Protein AF-A0A7V3XG41-F1 (afdb_monomer_lite)

pLDDT: mean 73.14, std 15.07, range [38.59, 90.69]

Secondary structure (DSSP, 8-state):
-EEEEEEEESTTS-EEEEEEEESSSTT-EEE-SS-BSSHHHHHHHHHHHHHHHHHHH--SS--S---

Radius of gyration: 13.6 Å; chains: 1; bounding box: 29×17×43 Å

Foldseek 3Di:
DKDKDKDQDDPVSQKIWMWIDDPVPVPDIDILVDIHSDPVVRVVSVCVVVLVVVVVVDPDDDDPPPD

Sequence (67 aa):
MVRIEFVPVGRNRREWMWKARDESKVNTITISGQRFDSLGEAVRDAREQIDGLAARDDGGDGGPFAA

Structure (mmCIF, N/CA/C/O backbone):
data_AF-A0A7V3XG41-F1
#
_entry.id   AF-A0A7V3XG41-F1
#
loop_
_atom_site.group_PDB
_atom_site.id
_atom_site.type_symbol
_atom_site.label_atom_id
_atom_site.label_alt_id
_atom_site.label_comp_id
_atom_site.label_asym_id
_atom_site.label_entity_id
_atom_site.label_seq_id
_atom_site.pdbx_PDB_ins_code
_atom_site.Cartn_x
_atom_site.Cartn_y
_atom_site.Cartn_z
_atom_site.occupancy
_atom_site.B_iso_or_equiv
_atom_site.auth_seq_id
_atom_site.auth_comp_id
_atom_site.auth_asym_id
_atom_site.auth_atom_id
_atom_site.pdbx_PDB_model_num
ATOM 1 N N . MET A 1 1 ? 12.675 -7.845 -9.089 1.00 64.50 1 MET A N 1
ATOM 2 C CA . MET A 1 1 ? 11.466 -8.566 -8.606 1.00 64.50 1 MET A CA 1
ATOM 3 C C . MET A 1 1 ? 10.881 -7.720 -7.500 1.00 64.50 1 MET A C 1
ATOM 5 O O . MET A 1 1 ? 11.591 -7.406 -6.550 1.00 64.50 1 MET A O 1
ATOM 9 N N . VAL A 1 2 ? 9.627 -7.300 -7.661 1.00 73.75 2 VAL A N 1
ATOM 10 C CA . VAL A 1 2 ? 8.999 -6.324 -6.767 1.00 73.75 2 VAL A CA 1
ATOM 11 C C . VAL A 1 2 ? 8.143 -7.050 -5.737 1.00 73.75 2 VAL A C 1
ATOM 13 O O . VAL A 1 2 ? 7.226 -7.790 -6.090 1.00 73.75 2 VAL A O 1
ATOM 16 N N . ARG A 1 3 ? 8.426 -6.826 -4.454 1.00 81.69 3 ARG A N 1
ATOM 17 C CA . ARG A 1 3 ? 7.641 -7.345 -3.335 1.00 81.69 3 ARG A CA 1
ATOM 18 C C . ARG A 1 3 ? 6.770 -6.246 -2.748 1.00 81.69 3 ARG A C 1
ATOM 20 O O . ARG A 1 3 ? 7.275 -5.202 -2.348 1.00 81.69 3 ARG A O 1
ATOM 27 N N . ILE A 1 4 ? 5.473 -6.509 -2.642 1.00 85.00 4 ILE A N 1
ATOM 28 C CA . ILE A 1 4 ? 4.494 -5.577 -2.072 1.00 85.00 4 ILE A CA 1
ATOM 29 C C . ILE A 1 4 ? 4.166 -6.003 -0.649 1.00 85.00 4 ILE A C 1
ATOM 31 O O . ILE A 1 4 ? 3.877 -7.171 -0.398 1.00 85.00 4 ILE A O 1
ATOM 35 N N . GLU A 1 5 ? 4.175 -5.051 0.274 1.00 88.00 5 GLU A N 1
ATOM 36 C CA . GLU A 1 5 ? 3.744 -5.244 1.651 1.00 88.00 5 GLU A CA 1
ATOM 37 C C . GLU A 1 5 ? 2.631 -4.253 1.999 1.00 88.00 5 GLU A C 1
ATOM 39 O O . GLU A 1 5 ? 2.780 -3.043 1.824 1.00 88.00 5 GLU A O 1
ATOM 44 N N . PHE A 1 6 ? 1.516 -4.779 2.508 1.00 88.94 6 PHE A N 1
ATOM 45 C CA . PHE A 1 6 ? 0.365 -4.002 2.963 1.00 88.94 6 PHE A CA 1
ATOM 46 C C . PHE A 1 6 ? 0.420 -3.870 4.482 1.00 88.94 6 PHE A C 1
ATOM 48 O O . PHE A 1 6 ? 0.439 -4.8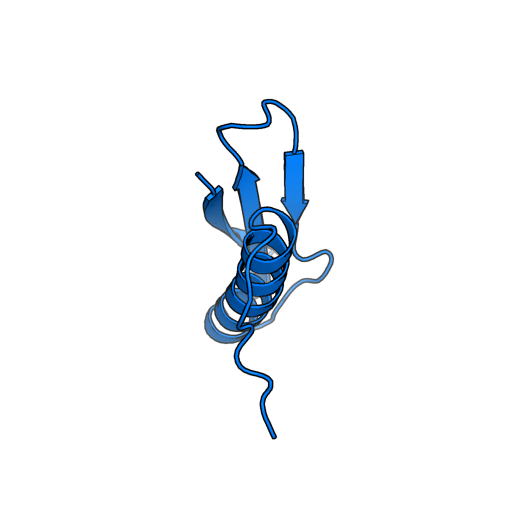68 5.201 1.00 88.94 6 PHE A O 1
ATOM 55 N N . VAL A 1 7 ? 0.448 -2.635 4.968 1.00 87.62 7 VAL A N 1
ATOM 56 C CA . VAL A 1 7 ? 0.553 -2.302 6.386 1.00 87.62 7 VAL A CA 1
ATOM 57 C C . VAL A 1 7 ? -0.693 -1.540 6.843 1.00 87.62 7 VAL A C 1
ATOM 59 O O . VAL A 1 7 ? -1.025 -0.505 6.260 1.00 87.62 7 VAL A O 1
ATOM 62 N N . PRO A 1 8 ? -1.396 -2.013 7.888 1.00 87.62 8 PRO A N 1
ATOM 63 C CA . PRO A 1 8 ? -2.460 -1.235 8.501 1.00 87.62 8 PRO A CA 1
ATOM 64 C C . PRO A 1 8 ? -1.841 -0.044 9.243 1.00 87.62 8 PRO A C 1
ATOM 66 O O . PRO A 1 8 ? -0.951 -0.208 10.081 1.00 87.62 8 PRO A O 1
ATOM 69 N N . VAL A 1 9 ? -2.311 1.157 8.935 1.00 80.81 9 VAL A N 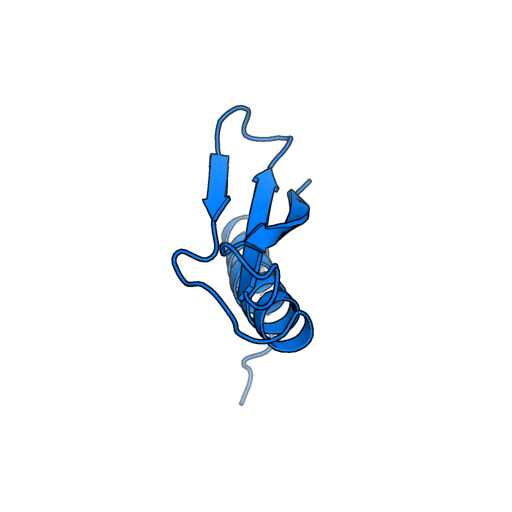1
ATOM 70 C CA . VAL A 1 9 ? -1.880 2.421 9.536 1.00 80.81 9 VAL A CA 1
ATOM 71 C C . VAL A 1 9 ? -3.024 3.041 10.348 1.00 80.81 9 VAL A C 1
ATOM 73 O O . VAL A 1 9 ? -4.174 2.602 10.298 1.00 80.81 9 VAL A O 1
ATOM 76 N N . GLY A 1 10 ? -2.694 4.022 11.186 1.00 75.44 10 GLY A N 1
ATOM 77 C CA . GLY A 1 10 ? -3.672 4.700 12.039 1.00 75.44 10 GLY A CA 1
ATOM 78 C C . GLY A 1 10 ? -3.860 4.065 13.420 1.00 75.44 10 GLY A C 1
ATOM 79 O O . GLY A 1 10 ? -3.688 2.863 13.627 1.00 75.44 10 GLY A O 1
ATOM 80 N N . ARG A 1 11 ? -4.249 4.891 14.404 1.00 70.69 11 ARG A N 1
ATOM 81 C CA . ARG A 1 11 ? -4.439 4.466 15.810 1.00 70.69 11 ARG A CA 1
ATOM 82 C C . ARG A 1 11 ? -5.528 3.397 15.987 1.00 70.69 11 ARG A C 1
ATOM 84 O O . ARG A 1 11 ? -5.490 2.674 16.973 1.00 70.69 11 ARG A O 1
ATOM 91 N N . ASN A 1 12 ? -6.461 3.282 15.038 1.00 74.44 12 ASN A N 1
ATOM 92 C CA . ASN A 1 12 ? -7.541 2.287 15.039 1.00 74.44 12 ASN A CA 1
ATOM 93 C C . ASN A 1 12 ? -7.345 1.151 14.010 1.00 74.44 12 ASN A C 1
ATOM 95 O O . ASN A 1 12 ? -8.273 0.370 13.821 1.00 74.44 12 ASN A O 1
ATOM 99 N N . ARG A 1 13 ? -6.188 1.057 13.321 1.00 69.06 13 ARG A N 1
ATOM 100 C CA . ARG A 1 13 ? -5.931 0.080 12.229 1.00 69.06 13 ARG A CA 1
ATOM 101 C C . ARG A 1 13 ? -7.043 0.014 11.167 1.00 69.06 13 ARG A C 1
ATOM 103 O O . ARG A 1 13 ? -7.302 -1.037 10.586 1.00 69.06 13 ARG A O 1
ATOM 110 N N . ARG A 1 14 ? -7.736 1.131 10.958 1.00 79.44 14 ARG A N 1
ATOM 111 C CA . ARG A 1 14 ? -8.780 1.274 9.937 1.00 79.44 14 ARG A CA 1
ATOM 112 C C . ARG A 1 14 ? -8.222 1.776 8.617 1.00 79.44 14 ARG A C 1
ATOM 114 O O . ARG A 1 14 ? -8.882 1.629 7.606 1.00 79.44 14 ARG A O 1
ATOM 121 N N . GLU A 1 15 ? -7.025 2.343 8.641 1.00 87.44 15 GLU A N 1
ATOM 122 C CA . GLU A 1 15 ? -6.363 2.838 7.450 1.00 87.44 15 GLU A CA 1
ATOM 123 C C . GLU A 1 15 ? -5.344 1.792 6.972 1.00 87.44 15 GLU A C 1
ATOM 125 O O . GLU A 1 15 ? -4.801 1.011 7.756 1.00 87.44 15 GLU A O 1
ATOM 130 N N . TRP A 1 16 ? -5.056 1.788 5.682 1.00 90.69 16 TRP A N 1
ATOM 131 C CA . TRP A 1 16 ? -4.160 0.871 5.001 1.00 90.69 16 TRP A CA 1
ATOM 132 C C . TRP A 1 16 ? -3.179 1.659 4.149 1.00 90.69 16 TRP A C 1
ATOM 134 O O . TRP A 1 16 ? -3.518 2.667 3.536 1.00 90.69 16 TRP A O 1
ATOM 144 N N . MET A 1 17 ? -1.942 1.192 4.104 1.00 89.44 17 MET A N 1
ATOM 145 C CA . MET A 1 17 ? -0.903 1.723 3.235 1.00 89.44 17 MET A CA 1
ATOM 146 C C . MET A 1 17 ? -0.147 0.550 2.632 1.00 89.44 17 MET A C 1
ATOM 148 O O . MET A 1 17 ? -0.032 -0.508 3.251 1.00 89.44 17 MET A O 1
ATOM 152 N N . TRP A 1 18 ? 0.368 0.718 1.423 1.00 89.81 18 TRP A N 1
ATOM 153 C CA . TRP A 1 18 ? 1.186 -0.300 0.784 1.00 89.81 18 TRP A CA 1
ATOM 154 C C . TRP A 1 18 ? 2.564 0.260 0.452 1.00 89.81 18 TRP A C 1
ATOM 156 O O . TRP A 1 18 ? 2.740 1.459 0.216 1.00 89.81 18 TRP A O 1
ATOM 166 N N . LYS A 1 19 ? 3.554 -0.628 0.475 1.00 88.00 19 LYS A N 1
ATOM 167 C CA . LYS A 1 19 ? 4.929 -0.343 0.078 1.00 88.00 19 LYS A CA 1
ATOM 168 C C . LYS A 1 19 ? 5.428 -1.450 -0.836 1.00 88.00 19 LYS A C 1
ATOM 170 O O . LYS A 1 19 ? 5.351 -2.625 -0.492 1.00 88.00 19 LYS A O 1
ATOM 175 N N . ALA A 1 20 ? 5.921 -1.078 -2.002 1.00 85.4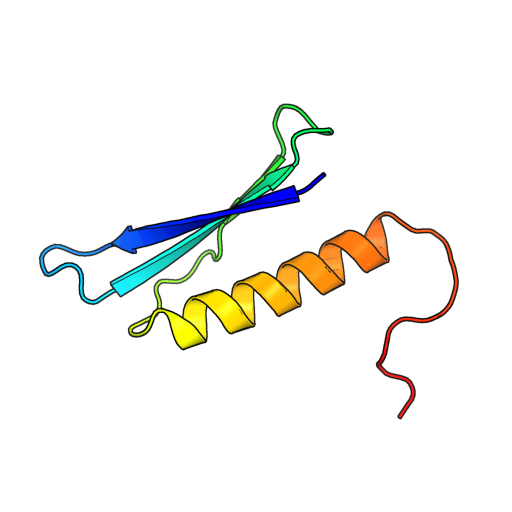4 20 ALA A N 1
ATOM 176 C CA . ALA A 1 20 ? 6.609 -1.957 -2.922 1.00 85.44 20 ALA A CA 1
ATOM 177 C C . ALA A 1 20 ? 8.114 -1.783 -2.747 1.00 85.44 20 ALA A C 1
ATOM 179 O O . ALA A 1 20 ? 8.635 -0.674 -2.808 1.00 85.44 20 ALA A O 1
ATOM 180 N N . ARG A 1 21 ? 8.820 -2.884 -2.530 1.00 80.94 21 ARG A N 1
ATOM 181 C CA . ARG A 1 21 ? 10.275 -2.940 -2.508 1.00 80.94 21 ARG A CA 1
ATOM 182 C C . ARG A 1 21 ? 10.729 -3.694 -3.739 1.00 80.94 21 ARG A C 1
ATOM 184 O O . ARG A 1 21 ? 10.335 -4.844 -3.911 1.00 80.94 21 ARG A O 1
ATOM 191 N N . ASP A 1 22 ? 11.573 -3.081 -4.554 1.00 74.00 22 ASP A N 1
ATOM 192 C CA . ASP A 1 22 ? 12.274 -3.841 -5.578 1.00 74.00 22 ASP A CA 1
ATOM 193 C C . ASP A 1 22 ? 13.534 -4.471 -4.971 1.00 74.00 22 ASP A C 1
ATOM 195 O O . ASP A 1 22 ? 14.379 -3.788 -4.393 1.00 74.00 22 ASP A O 1
ATOM 199 N N . GLU A 1 23 ? 13.635 -5.798 -5.040 1.00 65.44 23 GLU A N 1
ATOM 200 C CA . GLU A 1 23 ? 14.791 -6.535 -4.511 1.00 65.44 23 GLU A CA 1
ATOM 201 C C . GLU A 1 23 ? 16.022 -6.415 -5.423 1.00 65.44 23 GLU A C 1
ATOM 203 O O . GLU A 1 23 ? 17.143 -6.661 -4.982 1.00 65.44 23 GLU A O 1
ATOM 208 N N . SER A 1 24 ? 15.833 -6.004 -6.681 1.00 65.06 24 SER A N 1
ATOM 209 C CA . SER A 1 24 ? 16.906 -5.858 -7.670 1.00 65.06 24 SER A CA 1
ATOM 210 C C . SER A 1 24 ? 17.600 -4.493 -7.569 1.00 65.06 24 SER A C 1
ATOM 212 O O . SER A 1 24 ? 18.810 -4.391 -7.767 1.00 65.06 24 SER A O 1
ATOM 214 N N . LYS A 1 25 ? 16.868 -3.446 -7.185 1.00 63.69 25 LYS A N 1
ATOM 215 C CA . LYS A 1 25 ? 17.375 -2.103 -6.901 1.00 63.69 25 LYS A CA 1
ATOM 216 C C . LYS A 1 25 ? 17.389 -1.923 -5.387 1.00 63.69 25 LYS A C 1
ATOM 218 O O . LYS A 1 25 ? 16.437 -1.408 -4.817 1.00 63.69 25 LYS A O 1
ATOM 223 N N . VAL A 1 26 ? 18.489 -2.338 -4.747 1.00 57.41 26 VAL A N 1
ATOM 224 C CA . VAL A 1 26 ? 18.760 -2.407 -3.286 1.00 57.41 26 VAL A CA 1
ATOM 225 C C . VAL A 1 26 ? 18.251 -1.233 -2.411 1.00 57.41 26 VAL A C 1
ATOM 227 O O . VAL A 1 26 ? 18.172 -1.389 -1.194 1.00 57.41 26 VAL A O 1
ATOM 230 N N . ASN A 1 27 ? 17.826 -0.097 -2.976 1.00 58.44 27 ASN A N 1
ATOM 231 C CA . ASN A 1 27 ? 17.255 1.039 -2.245 1.00 58.44 27 ASN A CA 1
ATOM 232 C C . ASN A 1 27 ? 15.959 1.647 -2.822 1.00 58.44 27 ASN A C 1
ATOM 234 O O . ASN A 1 27 ? 15.541 2.708 -2.361 1.00 58.44 27 ASN A O 1
ATOM 238 N N . THR A 1 28 ? 15.291 1.021 -3.794 1.00 68.12 28 THR A N 1
ATOM 239 C CA . THR A 1 28 ? 14.039 1.572 -4.334 1.00 68.12 28 THR A CA 1
ATOM 240 C C . THR A 1 28 ? 12.840 0.980 -3.604 1.00 68.12 28 THR A C 1
ATOM 242 O O . THR A 1 28 ? 12.462 -0.177 -3.797 1.00 68.12 28 THR A O 1
ATOM 245 N N . ILE A 1 29 ? 12.248 1.800 -2.737 1.00 73.62 29 ILE A N 1
ATOM 246 C CA . ILE A 1 29 ? 11.008 1.494 -2.031 1.00 73.62 29 ILE A CA 1
ATOM 247 C C . ILE A 1 29 ? 9.971 2.518 -2.487 1.00 73.62 29 ILE A C 1
ATOM 249 O O . ILE A 1 29 ? 10.091 3.704 -2.184 1.00 73.62 29 ILE A O 1
ATOM 253 N N . THR A 1 30 ? 8.964 2.060 -3.219 1.00 80.44 30 THR A N 1
ATOM 254 C CA . THR A 1 30 ? 7.807 2.868 -3.607 1.00 80.44 30 THR A CA 1
ATOM 255 C C . THR A 1 30 ? 6.737 2.713 -2.535 1.00 80.44 30 THR A C 1
ATOM 257 O O . THR A 1 30 ? 6.406 1.600 -2.143 1.00 80.44 30 THR A O 1
ATOM 260 N N . ILE A 1 31 ? 6.193 3.815 -2.034 1.00 84.25 31 ILE A N 1
ATOM 261 C CA . ILE A 1 31 ? 5.104 3.830 -1.049 1.00 84.25 31 ILE A CA 1
ATOM 262 C C . ILE A 1 31 ? 3.905 4.525 -1.684 1.00 84.25 31 ILE A C 1
ATOM 264 O O . ILE A 1 31 ? 4.089 5.490 -2.420 1.00 84.25 31 ILE A O 1
ATOM 268 N N . SER A 1 32 ? 2.690 4.077 -1.359 1.00 81.56 32 SER A N 1
ATOM 269 C CA . SER A 1 32 ? 1.439 4.623 -1.910 1.00 81.56 32 SER A CA 1
ATOM 270 C C . SER A 1 32 ? 1.246 6.127 -1.712 1.00 81.56 32 SER A C 1
ATOM 272 O O . SER A 1 32 ? 0.387 6.728 -2.345 1.00 81.56 32 SER A O 1
ATOM 274 N N . GLY A 1 33 ? 1.999 6.749 -0.798 1.00 79.69 33 GLY A N 1
ATOM 275 C CA . GLY A 1 33 ? 1.962 8.182 -0.487 1.00 79.69 33 GLY A CA 1
ATOM 276 C C . GLY A 1 33 ? 0.691 8.630 0.245 1.00 79.69 33 GLY A C 1
ATOM 277 O O . GLY A 1 33 ? 0.727 9.596 1.002 1.00 79.69 33 GLY A O 1
ATOM 278 N N . GLN A 1 34 ? -0.402 7.885 0.089 1.00 82.12 34 GLN A N 1
ATOM 279 C CA . GLN A 1 34 ? -1.710 8.111 0.689 1.00 82.12 34 GLN A CA 1
ATOM 280 C C . GLN A 1 34 ? -2.147 6.926 1.556 1.00 82.12 34 GLN A C 1
ATOM 282 O O . GLN A 1 34 ? -1.660 5.805 1.405 1.00 82.12 34 GLN A O 1
ATOM 287 N N . ARG A 1 35 ? -3.059 7.188 2.491 1.00 86.19 35 ARG A N 1
ATOM 288 C CA . ARG A 1 35 ? -3.666 6.170 3.352 1.00 86.19 35 ARG A CA 1
ATOM 289 C C . ARG 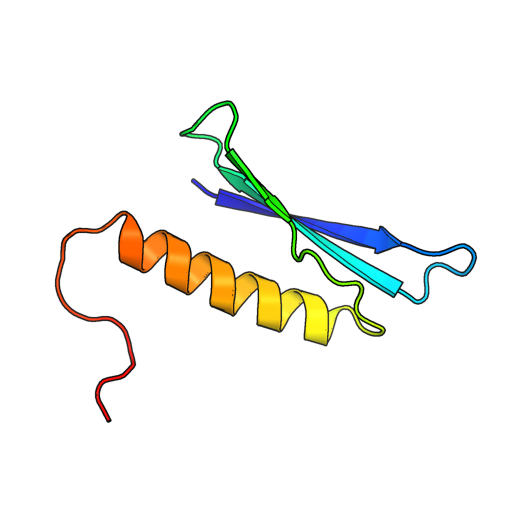A 1 35 ? -5.057 5.869 2.817 1.00 86.19 35 ARG A C 1
ATOM 291 O O . ARG A 1 35 ? -5.783 6.799 2.492 1.00 86.19 35 ARG A O 1
ATOM 298 N N . PHE A 1 36 ? -5.399 4.595 2.751 1.00 87.50 36 PHE A N 1
ATOM 299 C CA . PHE A 1 36 ? -6.681 4.115 2.252 1.00 87.50 36 PHE A CA 1
ATOM 300 C C . PHE A 1 36 ? -7.546 3.620 3.400 1.00 87.50 36 PHE A C 1
ATOM 302 O O . PHE A 1 36 ? -7.037 2.979 4.312 1.00 87.50 36 PHE A O 1
ATOM 309 N N . ASP A 1 37 ? -8.851 3.836 3.342 1.00 84.94 37 ASP A N 1
ATOM 310 C CA . ASP A 1 37 ? -9.782 3.333 4.355 1.00 84.94 37 ASP A CA 1
ATOM 311 C C . ASP A 1 37 ? -10.042 1.819 4.215 1.00 84.94 37 ASP A C 1
ATOM 313 O O . ASP A 1 37 ? -10.489 1.165 5.159 1.00 84.94 37 ASP A O 1
ATOM 317 N N . SER A 1 38 ? -9.721 1.230 3.054 1.00 85.19 38 SER A N 1
ATOM 318 C CA . SER A 1 38 ? -9.874 -0.206 2.787 1.00 85.19 38 SER A CA 1
ATOM 319 C C . SER A 1 38 ? -8.636 -0.851 2.157 1.00 85.19 38 SER A C 1
ATOM 321 O O . SER A 1 38 ? -7.993 -0.290 1.269 1.00 85.19 38 SER A O 1
ATOM 323 N N . LEU A 1 39 ? -8.364 -2.112 2.525 1.00 85.88 39 LEU A N 1
ATOM 324 C CA . LEU A 1 39 ? -7.309 -2.927 1.901 1.00 85.88 39 LEU A CA 1
ATOM 325 C C . LEU A 1 39 ? -7.505 -3.057 0.380 1.00 85.88 39 LEU A C 1
ATOM 327 O O . LEU A 1 39 ? -6.533 -3.031 -0.364 1.00 85.88 39 LEU A O 1
ATOM 331 N N . GLY A 1 40 ? -8.749 -3.175 -0.094 1.00 87.69 40 GLY A N 1
ATOM 332 C CA . GLY A 1 40 ? -9.043 -3.306 -1.526 1.00 87.69 40 GLY A CA 1
ATOM 333 C C . GLY A 1 40 ? -8.635 -2.082 -2.352 1.00 87.69 40 GLY A C 1
ATOM 334 O O . GLY A 1 40 ? -8.148 -2.240 -3.469 1.00 87.69 40 GLY A O 1
ATOM 335 N N . GLU A 1 41 ? -8.775 -0.878 -1.793 1.00 88.50 41 GLU A N 1
ATOM 336 C CA . GLU A 1 41 ? -8.329 0.366 -2.432 1.00 88.50 41 GLU A CA 1
ATOM 337 C C . GLU A 1 41 ? -6.802 0.427 -2.481 1.00 88.50 41 GLU A C 1
ATOM 339 O O . GLU A 1 41 ? -6.229 0.660 -3.543 1.00 88.50 41 GLU A O 1
ATOM 344 N N . ALA A 1 42 ? -6.143 0.084 -1.368 1.00 88.19 42 ALA A N 1
ATOM 345 C CA . ALA A 1 42 ? -4.688 -0.008 -1.310 1.00 88.19 42 ALA A CA 1
ATOM 346 C C . ALA A 1 42 ? -4.129 -1.019 -2.326 1.00 88.19 42 ALA A C 1
ATOM 348 O O . ALA A 1 42 ? -3.128 -0.750 -2.981 1.00 88.19 42 ALA A O 1
ATOM 349 N N . VAL A 1 43 ? -4.769 -2.180 -2.488 1.00 87.94 43 VAL A N 1
ATOM 350 C CA . VAL A 1 43 ? -4.352 -3.205 -3.461 1.00 87.94 43 VAL A CA 1
ATOM 351 C C . VAL A 1 43 ? -4.525 -2.724 -4.903 1.00 87.94 43 VAL A C 1
ATOM 353 O O . VAL A 1 43 ? -3.666 -3.015 -5.735 1.00 87.94 43 VAL A O 1
ATOM 356 N N . ARG A 1 44 ? -5.611 -2.005 -5.213 1.00 88.75 44 ARG A N 1
ATOM 357 C CA . ARG A 1 44 ? -5.843 -1.454 -6.556 1.00 88.75 44 ARG A CA 1
ATOM 358 C C . ARG A 1 44 ? -4.767 -0.444 -6.938 1.00 88.75 44 ARG A C 1
ATOM 360 O O . ARG A 1 44 ? -4.111 -0.644 -7.954 1.00 88.75 44 ARG A O 1
ATOM 367 N N . ASP A 1 45 ? -4.515 0.531 -6.070 1.00 87.06 45 ASP A N 1
ATOM 368 C CA . ASP A 1 45 ? -3.479 1.547 -6.282 1.00 87.06 45 ASP A CA 1
ATOM 369 C C . ASP A 1 45 ? -2.075 0.922 -6.391 1.00 87.06 45 ASP A C 1
ATOM 371 O O . ASP A 1 45 ? -1.316 1.253 -7.301 1.00 87.06 45 ASP A O 1
ATOM 375 N N . ALA A 1 46 ? -1.756 -0.060 -5.534 1.00 85.19 46 ALA A N 1
ATOM 376 C CA . ALA A 1 46 ? -0.499 -0.808 -5.612 1.00 85.19 46 ALA A CA 1
ATOM 377 C C . ALA A 1 46 ? -0.313 -1.476 -6.965 1.00 85.19 46 ALA A C 1
ATOM 379 O O . ALA A 1 46 ? 0.764 -1.419 -7.554 1.00 85.19 46 ALA A O 1
ATOM 380 N N . ARG A 1 47 ? -1.370 -2.118 -7.459 1.00 83.19 47 ARG A N 1
ATOM 381 C CA . ARG A 1 47 ? -1.328 -2.818 -8.732 1.00 83.19 47 ARG A CA 1
ATOM 382 C C . ARG A 1 47 ? -1.163 -1.845 -9.892 1.00 83.19 47 ARG A C 1
ATOM 384 O O . ARG A 1 47 ? -0.337 -2.124 -10.746 1.00 83.19 47 ARG A O 1
ATOM 391 N N . GLU A 1 48 ? -1.865 -0.715 -9.893 1.00 84.00 48 GLU A N 1
ATOM 392 C CA . GLU A 1 48 ? -1.720 0.321 -10.926 1.00 84.00 48 GLU A CA 1
ATOM 393 C C . GLU A 1 48 ? -0.306 0.920 -10.949 1.00 84.00 48 GLU A C 1
ATOM 395 O O . GLU A 1 48 ? 0.309 1.023 -12.010 1.00 84.00 48 GLU A O 1
ATOM 400 N N . GLN A 1 49 ? 0.262 1.250 -9.784 1.00 79.50 49 GLN A N 1
ATOM 401 C CA . GLN A 1 49 ? 1.614 1.808 -9.719 1.00 79.50 49 GLN A CA 1
ATOM 402 C C . GLN A 1 49 ? 2.705 0.799 -10.087 1.00 79.50 49 GLN A C 1
ATOM 404 O O . GLN A 1 49 ? 3.731 1.188 -10.639 1.00 79.50 49 GLN A O 1
ATOM 409 N N . ILE A 1 50 ? 2.513 -0.486 -9.784 1.00 75.19 50 ILE A N 1
ATOM 410 C CA . ILE A 1 50 ? 3.499 -1.535 -10.079 1.00 75.19 50 ILE A CA 1
ATOM 411 C C . ILE A 1 50 ? 3.404 -2.006 -11.517 1.00 75.19 50 ILE A C 1
ATOM 413 O O . ILE A 1 50 ? 4.445 -2.232 -12.121 1.00 75.19 50 ILE A O 1
ATOM 417 N N . ASP A 1 51 ? 2.199 -2.110 -12.071 1.00 70.81 51 ASP A N 1
ATOM 418 C CA . ASP A 1 51 ? 1.993 -2.329 -13.502 1.00 70.81 51 ASP A CA 1
ATOM 419 C C . ASP A 1 51 ? 2.666 -1.201 -14.301 1.00 70.81 51 ASP A C 1
ATOM 421 O O . ASP A 1 51 ? 3.492 -1.462 -15.175 1.00 70.81 51 ASP A O 1
ATOM 425 N N . GLY A 1 52 ? 2.476 0.053 -13.872 1.00 62.94 52 GLY A N 1
ATOM 426 C CA . GLY A 1 52 ? 3.182 1.210 -14.425 1.00 62.94 52 GLY A CA 1
ATOM 427 C C . GLY A 1 52 ? 4.702 1.217 -14.192 1.00 62.94 52 GLY A C 1
ATOM 428 O O . GLY A 1 52 ? 5.429 1.815 -14.983 1.00 62.94 52 GLY A O 1
ATOM 429 N N . LEU A 1 53 ? 5.210 0.564 -13.138 1.00 60.72 53 LEU A N 1
ATOM 430 C CA . LEU A 1 53 ? 6.653 0.422 -12.883 1.00 60.72 53 LEU A CA 1
ATOM 431 C C . LEU A 1 53 ? 7.277 -0.698 -13.725 1.00 60.72 53 LEU A C 1
ATOM 433 O O . LEU A 1 53 ? 8.383 -0.529 -14.228 1.00 60.72 53 LEU A O 1
ATOM 437 N N . ALA A 1 54 ? 6.570 -1.819 -13.883 1.00 57.22 54 ALA A N 1
ATOM 438 C CA . ALA A 1 54 ? 6.978 -2.952 -14.706 1.00 57.22 54 ALA A CA 1
ATOM 439 C C . ALA A 1 54 ? 6.991 -2.569 -16.192 1.00 57.22 54 ALA A C 1
ATOM 441 O O . ALA A 1 54 ? 7.984 -2.803 -16.874 1.00 57.22 54 ALA A O 1
ATOM 442 N N . ALA A 1 55 ? 5.961 -1.856 -16.658 1.00 53.66 55 ALA A N 1
ATOM 443 C CA . ALA A 1 55 ? 5.898 -1.318 -18.017 1.00 53.66 55 ALA A CA 1
ATOM 444 C C . ALA A 1 55 ? 7.007 -0.296 -18.33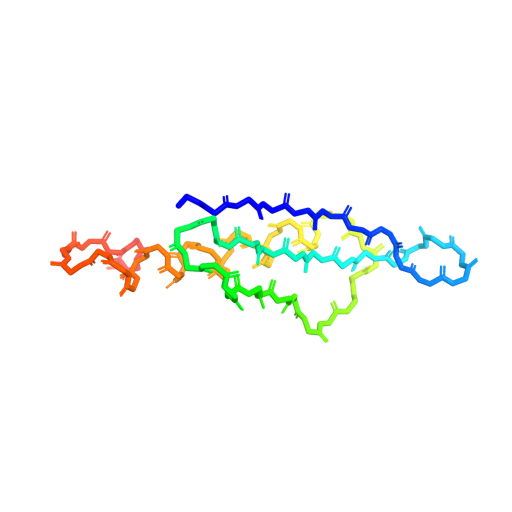2 1.00 53.66 55 ALA A C 1
ATOM 446 O O . ALA A 1 55 ? 7.241 0.028 -19.493 1.00 53.66 55 ALA A O 1
ATOM 447 N N . ARG A 1 56 ? 7.680 0.252 -17.310 1.00 50.78 56 ARG A N 1
ATOM 448 C CA . ARG A 1 56 ? 8.752 1.244 -17.470 1.00 50.78 56 ARG A CA 1
ATOM 449 C C . ARG A 1 56 ? 10.157 0.636 -17.428 1.00 50.78 56 ARG A C 1
ATOM 451 O O . ARG A 1 56 ? 11.098 1.319 -17.826 1.00 50.78 56 ARG A O 1
ATOM 458 N N . ASP A 1 57 ? 10.300 -0.596 -16.937 1.00 50.72 57 ASP A N 1
ATOM 459 C CA . ASP A 1 57 ? 11.579 -1.327 -16.884 1.00 50.72 57 ASP A CA 1
ATOM 460 C C . ASP A 1 57 ? 11.737 -2.288 -18.084 1.00 50.72 57 ASP A C 1
ATOM 462 O O . ASP A 1 57 ? 12.863 -2.573 -18.486 1.00 50.72 57 ASP A O 1
ATOM 466 N N . ASP A 1 58 ? 10.634 -2.688 -18.732 1.00 47.75 58 ASP A N 1
ATOM 467 C CA . ASP A 1 58 ? 10.638 -3.405 -20.013 1.00 47.75 58 ASP A CA 1
ATOM 468 C C . ASP A 1 58 ? 10.480 -2.429 -21.192 1.00 47.75 58 ASP A C 1
ATOM 470 O O . ASP A 1 58 ? 9.395 -1.945 -21.508 1.00 47.75 58 ASP A O 1
ATOM 474 N N . GLY A 1 59 ? 11.583 -2.140 -21.885 1.00 52.44 59 GLY A N 1
ATOM 475 C CA . GLY A 1 59 ? 11.582 -1.457 -23.181 1.00 52.44 59 GLY A CA 1
ATOM 476 C C . GLY A 1 59 ? 10.998 -2.321 -24.306 1.00 52.44 59 GLY A C 1
ATOM 477 O O . GLY A 1 59 ? 11.701 -2.614 -25.271 1.00 52.44 59 GLY A O 1
ATOM 478 N N . GLY A 1 60 ? 9.732 -2.725 -24.201 1.00 44.47 60 GLY A N 1
ATOM 479 C CA . GLY A 1 60 ? 9.067 -3.593 -25.168 1.00 44.47 60 GLY A CA 1
ATOM 480 C C . GLY A 1 60 ? 7.548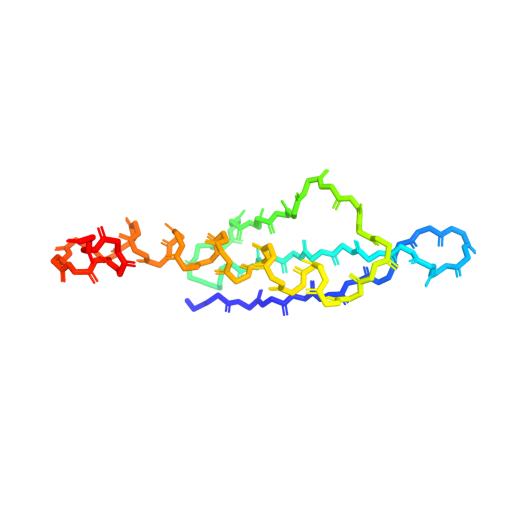 -3.446 -25.139 1.00 44.47 60 GLY A C 1
ATOM 481 O O . GLY A 1 60 ? 6.895 -3.945 -24.236 1.00 44.47 60 GLY A O 1
ATOM 482 N N . ASP A 1 61 ? 7.029 -2.733 -26.139 1.00 54.84 61 ASP A N 1
ATOM 483 C CA . ASP A 1 61 ? 5.770 -2.990 -26.855 1.00 54.84 61 ASP A CA 1
ATOM 484 C C . ASP A 1 61 ? 4.614 -3.666 -26.072 1.00 54.84 61 ASP A C 1
ATOM 486 O O . ASP A 1 61 ? 4.600 -4.880 -25.881 1.00 54.84 61 ASP A O 1
ATOM 490 N N . GLY A 1 62 ? 3.588 -2.884 -25.698 1.00 48.56 62 GLY A N 1
ATOM 491 C CA . GLY A 1 62 ? 2.262 -3.424 -25.346 1.00 48.56 62 GLY A CA 1
ATOM 492 C C . GLY A 1 62 ? 1.781 -3.219 -23.905 1.00 48.56 62 GLY A C 1
ATOM 493 O O . GLY A 1 62 ? 1.427 -4.180 -23.228 1.00 48.56 62 GLY A O 1
ATOM 494 N N . GLY A 1 63 ? 1.682 -1.973 -23.433 1.00 40.78 63 GLY A N 1
ATOM 495 C CA . GLY A 1 63 ? 0.864 -1.665 -22.249 1.00 40.78 63 GLY A CA 1
ATOM 496 C C . GLY A 1 63 ? -0.641 -1.719 -22.586 1.00 40.78 63 GLY A C 1
ATOM 497 O O . GLY A 1 63 ? -1.023 -1.221 -23.649 1.00 40.78 63 GLY A O 1
ATOM 498 N N . PRO A 1 64 ? -1.522 -2.277 -21.727 1.00 55.97 64 PRO A N 1
ATOM 499 C CA . PRO A 1 64 ? -2.957 -2.450 -21.992 1.00 55.97 64 PRO A CA 1
ATOM 500 C C . PRO A 1 64 ? -3.765 -1.143 -21.853 1.00 55.97 64 PRO A C 1
ATOM 502 O O . PRO A 1 64 ? -4.746 -1.065 -21.116 1.00 55.97 64 PRO A O 1
ATOM 505 N N . PHE A 1 65 ? -3.367 -0.119 -22.607 1.00 52.25 65 PHE A N 1
ATOM 506 C CA . PHE A 1 65 ? -4.182 1.056 -22.921 1.00 52.25 65 PHE A CA 1
ATOM 507 C C . PHE A 1 65 ? -4.335 1.223 -24.444 1.00 52.25 65 PHE A C 1
ATOM 509 O O . PHE A 1 65 ? -4.378 2.336 -24.966 1.00 52.25 65 PHE A O 1
ATOM 516 N N . ALA A 1 66 ? -4.397 0.106 -25.176 1.00 38.59 66 ALA A N 1
ATOM 517 C CA . ALA A 1 66 ? -4.934 0.103 -26.532 1.00 38.59 66 ALA A CA 1
ATOM 518 C C . ALA A 1 66 ? -6.462 0.255 -26.429 1.00 38.59 66 ALA A C 1
ATOM 520 O O . ALA A 1 66 ? -7.166 -0.703 -26.104 1.00 38.59 66 ALA A O 1
ATOM 521 N N . ALA A 1 67 ? -6.915 1.500 -26.589 1.00 40.47 67 ALA A N 1
ATOM 522 C CA . ALA A 1 67 ? -8.315 1.915 -26.666 1.00 40.47 67 ALA A CA 1
ATOM 523 C C . ALA A 1 67 ? -8.959 1.546 -28.011 1.00 40.47 67 ALA A C 1
ATOM 525 O O . ALA A 1 67 ? -8.215 1.444 -29.014 1.00 40.47 67 ALA A O 1
#